Protein AF-A0A562RHG3-F1 (afdb_monomer_lite)

Structure (mmCIF, N/CA/C/O backbone):
data_AF-A0A562RHG3-F1
#
_entry.id   AF-A0A562RHG3-F1
#
loop_
_atom_site.group_PDB
_atom_site.id
_atom_site.type_symbol
_atom_site.label_atom_id
_atom_site.label_alt_id
_atom_site.label_comp_id
_atom_site.label_asym_id
_atom_site.label_entity_id
_atom_site.label_seq_id
_atom_site.pdbx_PDB_ins_code
_atom_site.Cartn_x
_atom_site.Cartn_y
_atom_site.Cartn_z
_atom_site.occupancy
_atom_site.B_iso_or_equiv
_atom_site.auth_seq_id
_atom_site.auth_comp_id
_atom_site.auth_asym_id
_atom_site.auth_atom_id
_atom_site.pdbx_PDB_model_num
ATOM 1 N N . MET A 1 1 ? 35.013 30.027 -57.353 1.00 36.94 1 MET A N 1
ATOM 2 C CA . MET A 1 1 ? 34.871 29.342 -56.052 1.00 36.94 1 MET A CA 1
ATOM 3 C C . MET A 1 1 ? 34.600 30.430 -55.025 1.00 36.94 1 MET A C 1
ATOM 5 O O . MET A 1 1 ? 35.528 31.136 -54.661 1.00 36.94 1 MET A O 1
ATOM 9 N N . TYR A 1 2 ? 33.329 30.681 -54.700 1.00 32.38 2 TYR A N 1
ATOM 10 C CA . TYR A 1 2 ? 32.939 31.722 -53.743 1.00 32.38 2 TYR A CA 1
ATOM 11 C 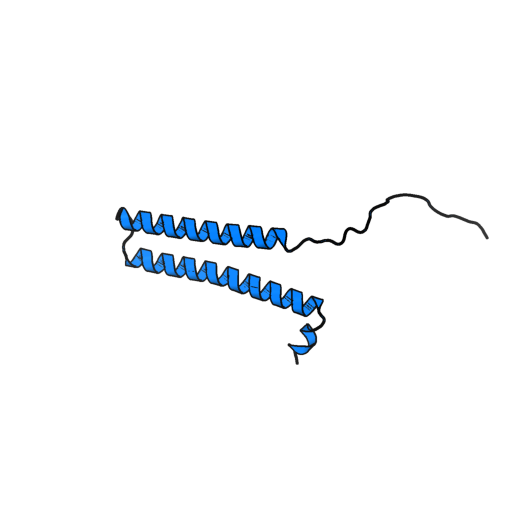C . TYR A 1 2 ? 32.495 31.094 -52.421 1.00 32.38 2 TYR A C 1
ATOM 13 O O . TYR A 1 2 ? 31.838 30.057 -52.396 1.00 32.38 2 TYR A O 1
ATOM 21 N N . LEU A 1 3 ? 32.942 31.759 -51.360 1.00 46.78 3 LEU A N 1
ATOM 22 C CA . LEU A 1 3 ? 32.786 31.519 -49.929 1.00 46.78 3 LEU A CA 1
ATOM 23 C C . LEU A 1 3 ? 31.323 31.598 -49.459 1.00 46.78 3 LEU A C 1
ATOM 25 O O . LEU A 1 3 ? 30.571 32.399 -50.006 1.00 46.78 3 LEU A O 1
ATOM 29 N N . ASN A 1 4 ? 30.978 30.916 -48.355 1.00 36.94 4 ASN A N 1
ATOM 30 C CA . ASN A 1 4 ? 30.531 31.623 -47.144 1.00 36.94 4 ASN A CA 1
ATOM 31 C C . ASN A 1 4 ? 30.485 30.720 -45.898 1.00 36.94 4 ASN A C 1
ATOM 33 O O . ASN A 1 4 ? 29.866 29.658 -45.895 1.00 36.94 4 ASN A O 1
ATOM 37 N N . THR A 1 5 ? 31.117 31.191 -44.828 1.00 46.56 5 THR A N 1
ATOM 38 C CA . THR A 1 5 ? 31.123 30.624 -43.476 1.00 46.56 5 THR A CA 1
ATOM 39 C C . THR A 1 5 ? 30.264 31.504 -42.567 1.00 46.56 5 THR A C 1
ATOM 41 O O . THR A 1 5 ? 30.637 32.642 -42.291 1.00 46.56 5 THR A O 1
ATOM 44 N N . TYR A 1 6 ? 29.147 30.970 -42.073 1.00 43.16 6 TYR A N 1
ATOM 45 C CA . TYR A 1 6 ? 28.472 31.430 -40.851 1.00 43.16 6 TYR A CA 1
ATOM 46 C C . TYR A 1 6 ? 29.102 30.645 -39.678 1.00 43.16 6 TYR A C 1
ATOM 48 O O . TYR A 1 6 ? 29.293 29.443 -39.802 1.00 43.16 6 TYR A O 1
ATOM 56 N N . GLY A 1 7 ? 29.522 31.184 -38.534 1.00 35.62 7 GLY A N 1
ATOM 57 C CA . GLY A 1 7 ? 29.134 32.419 -37.869 1.00 35.62 7 GLY A CA 1
ATOM 58 C C . GLY A 1 7 ? 28.361 32.103 -36.581 1.00 35.62 7 GLY A C 1
ATOM 59 O O . GLY A 1 7 ? 27.144 32.098 -36.620 1.00 35.62 7 GLY A O 1
ATOM 60 N N . GLN A 1 8 ? 29.098 31.881 -35.478 1.00 41.41 8 GLN A N 1
ATOM 61 C CA . GLN A 1 8 ? 28.748 32.148 -34.062 1.00 41.41 8 GLN A CA 1
ATOM 62 C C . GLN A 1 8 ? 27.491 31.498 -33.432 1.00 41.41 8 GLN A C 1
ATOM 64 O O . GLN A 1 8 ? 26.368 31.784 -33.823 1.00 41.41 8 GLN A O 1
ATOM 69 N N . SER A 1 9 ? 27.688 30.777 -32.316 1.00 38.31 9 SER A N 1
ATOM 70 C CA . SER A 1 9 ? 27.074 31.058 -30.994 1.00 38.31 9 SER A CA 1
ATOM 71 C C . SER A 1 9 ? 26.877 29.780 -30.164 1.00 38.31 9 SER A C 1
ATOM 73 O O . SER A 1 9 ? 26.337 28.791 -30.646 1.00 38.31 9 SER A O 1
ATOM 75 N N . GLY A 1 10 ? 27.273 29.833 -28.888 1.00 36.22 10 GLY A N 1
ATOM 76 C CA . GLY A 1 10 ? 26.861 28.864 -27.870 1.00 36.22 10 GLY A CA 1
ATOM 77 C C . GLY A 1 10 ? 27.964 27.937 -27.371 1.00 36.22 10 GLY A C 1
ATOM 78 O O . GLY A 1 10 ? 28.008 26.759 -27.708 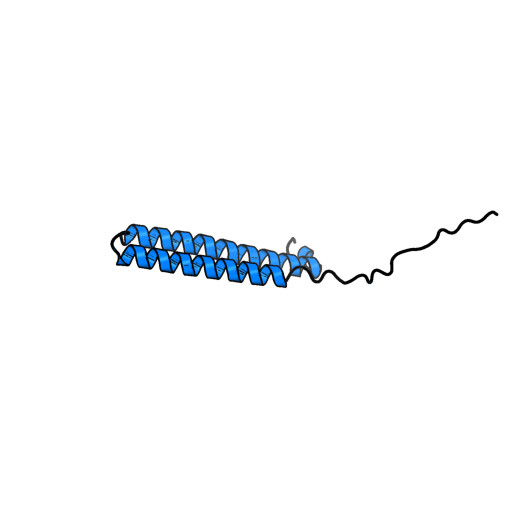1.00 36.22 10 GLY A O 1
ATOM 79 N N . LYS A 1 11 ? 28.815 28.441 -26.470 1.00 45.91 11 LYS A N 1
ATOM 80 C CA . LYS A 1 11 ? 29.512 27.591 -25.499 1.00 45.91 11 LYS A CA 1
ATOM 81 C C . LYS A 1 11 ? 28.458 26.951 -24.587 1.00 45.91 11 LYS A C 1
ATOM 83 O O . LYS A 1 11 ? 28.149 27.505 -23.538 1.00 45.91 11 LYS A O 1
ATOM 88 N N . HIS A 1 12 ? 27.907 25.809 -24.971 1.00 40.78 12 HIS A N 1
ATOM 89 C CA . HIS A 1 12 ? 27.270 24.914 -24.015 1.00 40.78 12 HIS A CA 1
ATOM 90 C C . HIS A 1 12 ? 28.203 23.724 -23.817 1.00 40.78 12 HIS A C 1
ATOM 92 O O . HIS A 1 12 ? 28.405 22.961 -24.764 1.00 40.78 12 HIS A O 1
ATOM 98 N N . PRO A 1 13 ? 28.815 23.552 -22.630 1.00 40.53 13 PRO A N 1
ATOM 99 C CA . PRO A 1 13 ? 29.366 22.252 -22.305 1.00 40.53 13 PRO A CA 1
ATOM 100 C C . PRO A 1 13 ? 28.208 21.260 -22.415 1.00 40.53 13 PRO A C 1
ATOM 102 O O . PRO A 1 13 ? 27.139 21.487 -21.845 1.00 40.53 13 PRO A O 1
ATOM 105 N N . PHE A 1 14 ? 28.402 20.187 -23.180 1.00 46.75 14 PHE A N 1
ATOM 106 C CA . PHE A 1 14 ? 27.590 18.987 -23.035 1.00 46.75 14 PHE A CA 1
ATOM 107 C C . PHE A 1 14 ? 27.780 18.521 -21.589 1.00 46.75 1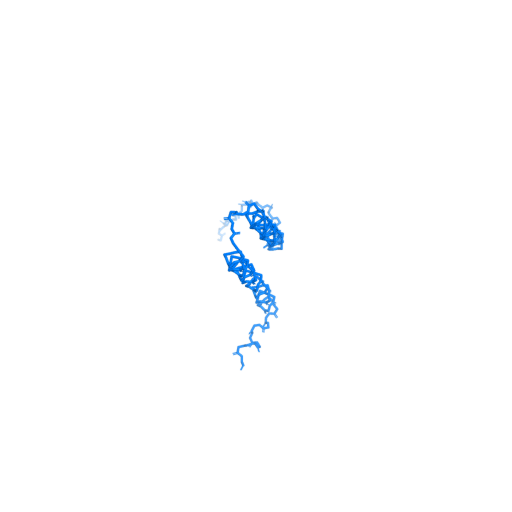4 PHE A C 1
ATOM 109 O O . PHE A 1 14 ? 28.729 17.810 -21.269 1.00 46.75 14 PHE A O 1
ATOM 116 N N . VAL A 1 15 ? 26.925 19.003 -20.689 1.00 47.97 15 VAL A N 1
ATOM 117 C CA . VAL A 1 15 ? 26.796 18.438 -19.353 1.00 47.97 15 VAL A CA 1
ATOM 118 C C . VAL A 1 15 ? 26.150 17.076 -19.586 1.00 47.97 15 VAL A C 1
ATOM 120 O O . VAL A 1 15 ? 25.055 17.035 -20.158 1.00 47.97 15 VAL A O 1
ATOM 123 N N . PRO A 1 16 ? 26.799 15.958 -19.221 1.00 44.50 16 PRO A N 1
ATOM 124 C CA . PRO A 1 16 ? 26.127 14.673 -19.255 1.00 44.50 16 PRO A CA 1
ATOM 125 C C . PRO A 1 16 ? 24.891 14.824 -18.374 1.00 44.50 16 PRO A C 1
ATOM 127 O O . PRO A 1 16 ? 25.006 15.238 -17.221 1.00 44.50 16 PRO A O 1
ATOM 130 N N . MET A 1 17 ? 23.710 14.559 -18.928 1.00 44.41 17 MET A N 1
ATOM 131 C CA . MET A 1 17 ? 22.472 14.494 -18.164 1.00 44.41 17 MET A CA 1
ATOM 132 C C . MET A 1 17 ? 22.608 13.397 -17.098 1.00 44.41 17 MET A C 1
ATOM 134 O O . MET A 1 17 ? 22.214 12.256 -17.312 1.00 44.41 17 MET A O 1
ATOM 138 N N . ALA A 1 18 ? 23.143 13.743 -15.930 1.00 50.09 18 ALA A N 1
ATOM 139 C CA . ALA A 1 18 ? 22.984 12.990 -14.696 1.00 50.09 18 ALA A CA 1
ATOM 140 C C . ALA A 1 18 ? 21.567 13.251 -14.161 1.00 50.09 18 ALA A C 1
ATOM 142 O O . ALA A 1 18 ? 21.369 13.826 -13.099 1.00 50.09 18 ALA A O 1
ATOM 143 N N . PHE A 1 19 ? 20.552 12.907 -14.949 1.00 52.53 19 PHE A N 1
ATOM 144 C CA . PHE A 1 19 ? 19.159 13.002 -14.538 1.00 52.53 19 PHE A CA 1
ATOM 145 C C . PHE A 1 19 ? 18.610 11.592 -14.537 1.00 52.53 19 PHE A C 1
ATOM 147 O O . PHE A 1 19 ? 18.154 11.161 -15.579 1.00 52.53 19 PHE A O 1
ATOM 154 N N . HIS A 1 20 ? 18.680 10.879 -13.410 1.00 52.22 20 HIS A N 1
ATOM 155 C CA . HIS A 1 20 ? 17.686 9.846 -13.081 1.00 52.22 20 HIS A CA 1
ATOM 156 C C . HIS A 1 20 ? 17.779 9.313 -11.638 1.00 52.22 20 HIS A C 1
ATOM 158 O O . HIS A 1 20 ? 16.791 8.759 -11.168 1.00 52.22 20 HIS A O 1
ATOM 164 N N . GLU A 1 21 ? 18.876 9.527 -10.900 1.00 51.88 21 GLU A N 1
ATOM 165 C CA . GLU A 1 21 ? 18.992 9.036 -9.510 1.00 51.88 21 GLU A CA 1
ATOM 166 C C . GLU A 1 21 ? 18.249 9.911 -8.485 1.00 51.88 21 GLU A C 1
ATOM 168 O O . GLU A 1 21 ? 17.379 9.412 -7.774 1.00 51.88 21 GLU A O 1
ATOM 173 N N . ASP A 1 22 ? 18.478 11.228 -8.482 1.00 57.41 22 ASP A N 1
ATOM 174 C CA . ASP A 1 22 ? 17.971 12.130 -7.429 1.00 57.41 22 ASP A CA 1
ATOM 175 C C . ASP A 1 22 ? 16.430 12.159 -7.312 1.00 57.41 22 ASP A C 1
ATOM 177 O O . ASP A 1 22 ? 15.860 12.187 -6.218 1.00 57.41 22 ASP A O 1
ATOM 181 N N . ARG A 1 23 ? 15.717 12.061 -8.446 1.00 60.22 23 ARG A N 1
ATOM 182 C CA . ARG A 1 23 ? 14.240 12.022 -8.462 1.00 60.22 23 ARG A CA 1
ATOM 183 C C . ARG A 1 23 ? 13.657 10.673 -8.040 1.00 60.22 23 ARG A C 1
ATOM 185 O O . ARG A 1 23 ? 12.528 10.625 -7.555 1.00 60.22 23 ARG A O 1
ATOM 192 N N . SER A 1 24 ? 14.389 9.581 -8.259 1.00 64.50 24 SER A N 1
ATOM 193 C CA . SER A 1 24 ? 13.940 8.235 -7.886 1.00 64.50 24 SER A CA 1
ATOM 194 C C . SER A 1 24 ? 13.967 8.078 -6.372 1.00 64.50 24 SER A C 1
ATOM 196 O O . SER A 1 24 ? 13.002 7.592 -5.787 1.00 64.50 24 SER A O 1
ATOM 198 N N . ASP A 1 25 ? 15.031 8.564 -5.734 1.00 74.00 25 ASP A N 1
ATOM 199 C CA . ASP A 1 25 ? 15.211 8.450 -4.288 1.00 74.00 25 ASP A CA 1
ATOM 200 C C . ASP A 1 25 ? 14.228 9.343 -3.522 1.00 74.00 25 ASP A C 1
ATOM 202 O O . ASP A 1 25 ? 13.639 8.917 -2.524 1.00 74.00 25 ASP A O 1
ATOM 206 N N . THR A 1 26 ? 13.947 10.546 -4.034 1.00 82.50 26 THR A N 1
ATOM 207 C CA . THR A 1 26 ? 12.895 11.412 -3.477 1.00 82.50 26 THR A CA 1
ATOM 208 C C . THR A 1 26 ? 11.498 10.814 -3.638 1.00 82.50 26 THR A C 1
ATOM 210 O O . THR A 1 26 ? 10.690 10.902 -2.710 1.00 82.50 26 THR A O 1
ATOM 213 N N . LEU A 1 27 ? 11.199 10.161 -4.766 1.00 83.00 27 LEU A N 1
ATOM 214 C CA . LEU A 1 27 ? 9.905 9.509 -4.985 1.00 83.00 27 LEU A CA 1
ATOM 215 C C . LEU A 1 27 ? 9.723 8.270 -4.097 1.00 83.00 27 LEU A C 1
ATOM 217 O O . LEU A 1 27 ? 8.660 8.108 -3.492 1.00 83.00 27 LEU A O 1
ATOM 221 N N . ALA A 1 28 ? 10.747 7.424 -3.973 1.00 84.62 28 ALA A N 1
ATOM 222 C CA . ALA A 1 28 ? 10.735 6.267 -3.078 1.00 84.62 28 ALA A CA 1
ATOM 223 C C . ALA A 1 28 ? 10.555 6.702 -1.613 1.00 84.62 28 ALA A C 1
ATOM 225 O O . ALA A 1 28 ? 9.714 6.164 -0.884 1.00 84.62 28 ALA A O 1
ATOM 226 N N . GLN A 1 29 ? 11.264 7.754 -1.195 1.00 87.25 29 GLN A N 1
ATOM 227 C CA . GLN A 1 29 ? 11.123 8.324 0.143 1.00 87.25 29 GLN A CA 1
ATOM 228 C C . GLN A 1 29 ? 9.722 8.913 0.384 1.00 87.25 29 GLN A C 1
ATOM 230 O O . GLN A 1 29 ? 9.143 8.718 1.460 1.00 87.25 29 GLN A O 1
ATOM 235 N N . ALA A 1 30 ? 9.142 9.592 -0.609 1.00 89.44 30 ALA A N 1
ATOM 236 C CA . ALA A 1 30 ? 7.777 10.107 -0.533 1.00 89.44 30 ALA A CA 1
ATOM 237 C C . ALA A 1 30 ? 6.745 8.973 -0.415 1.00 89.44 30 ALA A C 1
ATOM 239 O O . ALA A 1 30 ? 5.872 9.031 0.453 1.00 89.44 30 ALA A O 1
ATOM 240 N N . ARG A 1 31 ? 6.881 7.903 -1.213 1.00 90.25 31 ARG A N 1
ATOM 241 C CA . ARG A 1 31 ? 6.023 6.704 -1.150 1.00 90.25 31 ARG A CA 1
ATOM 242 C C . ARG A 1 31 ? 6.095 6.027 0.215 1.00 90.25 31 ARG A C 1
ATOM 244 O O . ARG A 1 31 ? 5.055 5.738 0.806 1.00 90.25 31 ARG A O 1
ATOM 251 N N . ARG A 1 32 ? 7.305 5.838 0.753 1.00 91.81 32 ARG A N 1
ATOM 252 C CA . ARG A 1 32 ? 7.516 5.291 2.102 1.00 91.81 32 ARG A CA 1
ATOM 253 C C . ARG A 1 32 ? 6.830 6.151 3.162 1.00 91.81 32 ARG A C 1
ATOM 255 O O . ARG A 1 32 ? 6.127 5.623 4.021 1.00 91.81 32 ARG A O 1
ATOM 262 N N . THR A 1 33 ? 7.016 7.466 3.094 1.00 94.00 33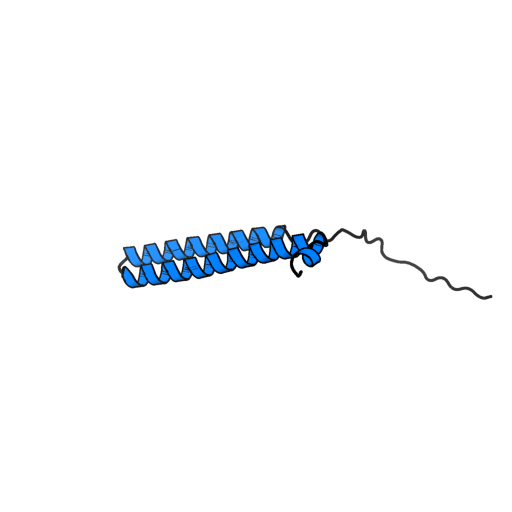 THR A N 1
ATOM 263 C CA . THR A 1 33 ? 6.430 8.407 4.060 1.00 94.00 33 THR A CA 1
ATOM 264 C C . THR A 1 33 ? 4.902 8.386 3.996 1.00 94.00 33 THR A C 1
ATOM 266 O O . THR A 1 33 ? 4.240 8.298 5.030 1.00 94.00 33 THR A O 1
ATOM 269 N N . ALA A 1 34 ? 4.332 8.397 2.789 1.00 93.50 34 ALA A N 1
ATOM 270 C CA . ALA A 1 34 ? 2.891 8.310 2.578 1.00 93.50 34 ALA A CA 1
ATOM 271 C C . ALA A 1 34 ? 2.309 7.006 3.143 1.00 93.50 34 ALA A C 1
ATOM 273 O O . ALA A 1 34 ? 1.327 7.047 3.885 1.00 93.50 34 ALA A O 1
ATOM 274 N N . PHE A 1 35 ? 2.951 5.865 2.872 1.00 94.31 35 PHE A N 1
ATOM 275 C CA . PHE A 1 35 ? 2.545 4.571 3.421 1.00 94.31 35 PHE A CA 1
ATOM 276 C C . PHE A 1 35 ? 2.577 4.564 4.957 1.00 94.31 35 PHE A C 1
ATOM 278 O O . PHE A 1 35 ? 1.597 4.198 5.600 1.00 94.31 35 PHE A O 1
ATOM 285 N N . GLN A 1 36 ? 3.662 5.044 5.570 1.00 96.44 36 GLN A N 1
ATOM 286 C CA . GLN A 1 36 ? 3.779 5.108 7.031 1.00 96.44 36 GLN A CA 1
ATOM 287 C C . GLN A 1 36 ? 2.726 6.015 7.680 1.00 96.44 36 GLN A C 1
ATOM 289 O O . GLN A 1 36 ? 2.230 5.710 8.768 1.00 96.44 36 GLN A O 1
ATOM 294 N N . ASN A 1 37 ? 2.400 7.141 7.044 1.00 97.62 37 ASN A N 1
ATOM 295 C CA . ASN A 1 37 ? 1.366 8.052 7.531 1.00 97.62 37 ASN A CA 1
ATOM 296 C C . ASN A 1 37 ? -0.021 7.414 7.433 1.00 97.62 37 ASN A C 1
ATOM 298 O O . ASN A 1 37 ? -0.803 7.511 8.377 1.00 97.62 37 ASN A O 1
ATOM 302 N N . LEU A 1 38 ? -0.292 6.707 6.335 1.00 97.06 38 LEU A N 1
ATOM 303 C CA . LEU A 1 38 ? -1.534 5.973 6.138 1.00 97.06 38 LEU A CA 1
ATOM 304 C C . LEU A 1 38 ? -1.724 4.882 7.204 1.00 97.06 38 LEU A C 1
ATOM 306 O O . LEU A 1 38 ? -2.776 4.834 7.836 1.00 97.06 38 LEU A O 1
ATOM 310 N N . ILE A 1 39 ? -0.700 4.065 7.474 1.00 97.19 39 ILE A N 1
ATOM 311 C CA . ILE A 1 39 ? -0.766 3.033 8.523 1.00 97.19 39 ILE A CA 1
ATOM 312 C C . ILE A 1 39 ? -1.009 3.661 9.899 1.00 97.19 39 ILE A C 1
ATOM 314 O O . ILE A 1 39 ? -1.879 3.203 10.637 1.00 97.19 39 ILE A O 1
ATOM 318 N N . ARG A 1 40 ? -0.300 4.747 10.239 1.00 97.81 40 ARG A N 1
ATOM 319 C CA . ARG A 1 40 ? -0.533 5.472 11.500 1.00 97.81 40 ARG A CA 1
ATOM 320 C C . ARG A 1 40 ? -1.967 5.981 11.619 1.00 97.81 40 ARG A C 1
ATOM 322 O O . ARG A 1 40 ? -2.554 5.883 12.693 1.00 97.81 40 ARG A O 1
ATOM 329 N N . TYR A 1 41 ? -2.532 6.496 10.531 1.00 97.44 41 TYR A N 1
ATOM 330 C CA . TYR A 1 41 ? -3.917 6.951 10.505 1.00 97.44 41 TYR A CA 1
ATOM 331 C C . TYR A 1 41 ? -4.912 5.797 10.701 1.00 97.44 41 TYR A C 1
ATOM 333 O O . TYR A 1 41 ? -5.806 5.908 11.534 1.00 97.44 41 TYR A O 1
ATOM 341 N N . MET A 1 42 ? -4.718 4.662 10.024 1.00 97.44 42 MET A N 1
ATOM 342 C CA . MET A 1 42 ? -5.564 3.474 10.211 1.00 97.44 42 MET A CA 1
ATOM 343 C C . MET A 1 42 ? -5.496 2.939 11.649 1.00 97.44 42 MET A C 1
ATOM 345 O O . MET A 1 42 ? -6.525 2.619 12.237 1.00 97.44 42 MET A O 1
ATOM 349 N N . VAL A 1 43 ? -4.298 2.897 12.249 1.00 97.69 43 VAL A N 1
ATOM 350 C CA . VAL A 1 43 ? -4.116 2.483 13.654 1.00 97.69 43 VAL A CA 1
ATOM 351 C C . VAL A 1 43 ? -4.871 3.415 14.595 1.00 97.69 43 VAL A C 1
ATOM 353 O O . VAL A 1 43 ? -5.515 2.956 15.537 1.00 97.69 43 VAL A O 1
ATOM 356 N N . ARG A 1 44 ? -4.822 4.724 14.332 1.00 97.94 44 ARG A N 1
ATOM 357 C CA . ARG A 1 44 ? -5.567 5.713 15.109 1.00 97.94 44 ARG A CA 1
ATOM 358 C C . ARG A 1 44 ? -7.074 5.467 15.027 1.00 97.94 44 ARG A C 1
ATOM 360 O O . ARG A 1 44 ? -7.705 5.374 16.072 1.00 97.94 44 ARG A O 1
ATOM 367 N N . LEU A 1 45 ? -7.622 5.297 13.822 1.00 97.44 45 LEU A N 1
ATOM 368 C CA . LEU A 1 45 ? -9.053 5.031 13.633 1.00 97.44 45 LEU A CA 1
ATOM 369 C C . LEU A 1 45 ? -9.509 3.763 14.359 1.00 97.44 45 LEU A C 1
ATOM 371 O O . LEU A 1 45 ? -10.566 3.765 14.985 1.00 97.44 45 LEU A O 1
ATOM 375 N N . ARG A 1 46 ? -8.697 2.701 14.318 1.00 96.94 46 ARG A N 1
ATOM 376 C CA . ARG A 1 46 ? -8.962 1.464 15.058 1.00 96.94 46 ARG A CA 1
ATOM 377 C C . ARG A 1 46 ? -9.006 1.706 16.567 1.00 96.94 46 ARG A C 1
ATOM 379 O O . ARG A 1 46 ? -9.942 1.283 17.235 1.00 96.94 46 ARG A O 1
ATOM 386 N N . ASN A 1 47 ? -8.015 2.414 17.105 1.00 97.25 47 ASN A N 1
ATOM 387 C CA . ASN A 1 47 ? -7.927 2.687 18.542 1.00 97.25 47 ASN A CA 1
ATOM 388 C C . ASN A 1 47 ? -9.037 3.626 19.044 1.00 97.25 47 ASN A C 1
ATOM 390 O O . ASN A 1 47 ? -9.455 3.512 20.192 1.00 97.25 47 ASN A O 1
ATOM 394 N N . GLU A 1 48 ? -9.516 4.538 18.198 1.00 97.69 48 GLU A N 1
ATOM 395 C CA . GLU A 1 48 ? -10.651 5.425 18.488 1.00 97.69 48 GLU A CA 1
ATOM 396 C C . GLU A 1 48 ? -12.013 4.717 18.320 1.00 97.69 48 GLU A C 1
ATOM 398 O O . GLU A 1 48 ? -13.056 5.316 18.571 1.00 97.69 48 GLU A O 1
ATOM 403 N N . GLY A 1 49 ? -12.029 3.440 17.912 1.00 96.25 49 GLY A N 1
ATOM 404 C CA . GLY A 1 49 ? -13.254 2.667 17.692 1.00 96.25 49 GLY A CA 1
ATOM 405 C C . GLY A 1 49 ? -14.019 3.059 16.423 1.00 96.25 49 GLY A C 1
ATOM 406 O O . GLY A 1 49 ? -15.156 2.636 16.232 1.00 96.25 49 GLY A O 1
ATOM 407 N N . HIS A 1 50 ? -13.409 3.855 15.541 1.00 97.56 50 HIS A N 1
ATOM 408 C CA . HIS A 1 50 ? -13.976 4.261 14.251 1.00 97.56 50 HIS A CA 1
ATOM 409 C C . HIS A 1 50 ? -13.769 3.218 13.144 1.00 97.56 50 HIS A C 1
ATOM 411 O O . HIS A 1 50 ? -14.274 3.386 12.035 1.00 97.56 50 HIS A O 1
ATOM 417 N N . MET A 1 51 ? -13.007 2.161 13.424 1.00 96.44 51 MET A N 1
ATOM 418 C CA . MET A 1 51 ? -12.690 1.085 12.493 1.00 96.44 51 MET A CA 1
ATOM 419 C C . MET A 1 51 ? -12.586 -0.230 13.260 1.00 96.44 51 MET A C 1
ATOM 421 O O . MET A 1 51 ? -11.878 -0.301 14.264 1.00 96.44 51 MET A O 1
ATOM 425 N N . ASP A 1 52 ? -13.278 -1.263 12.786 1.00 96.94 52 ASP A N 1
ATOM 426 C CA . ASP A 1 52 ? -13.160 -2.607 13.347 1.00 96.94 52 ASP A CA 1
ATOM 427 C C . ASP A 1 52 ? -11.900 -3.339 12.847 1.00 96.94 52 ASP A C 1
ATOM 429 O O . ASP A 1 52 ? -11.217 -2.914 11.910 1.00 96.94 52 ASP A O 1
ATOM 433 N N . ASP A 1 53 ? -11.584 -4.459 13.497 1.00 95.44 53 ASP A N 1
ATOM 434 C CA . ASP A 1 53 ? -10.387 -5.251 13.206 1.00 95.44 53 ASP A CA 1
ATOM 435 C C . ASP A 1 53 ? -10.379 -5.832 11.786 1.00 95.44 53 ASP A C 1
ATOM 437 O O . ASP A 1 53 ? -9.316 -5.943 11.171 1.00 95.44 53 ASP A O 1
ATOM 441 N N . GLN A 1 54 ? -11.549 -6.178 11.244 1.00 97.19 54 GLN A N 1
ATOM 442 C CA . GLN A 1 54 ? -11.663 -6.763 9.911 1.00 97.19 54 GLN A CA 1
ATOM 443 C C . GLN A 1 54 ? -11.398 -5.709 8.831 1.00 97.19 54 GLN A C 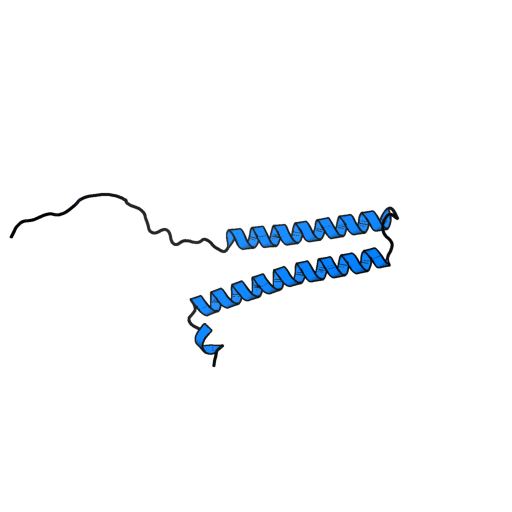1
ATOM 445 O O . GLN A 1 54 ? -10.629 -5.950 7.897 1.00 97.19 54 GLN A O 1
ATOM 450 N N . ALA A 1 55 ? -12.006 -4.532 8.970 1.00 95.31 55 ALA A N 1
ATOM 451 C CA . ALA A 1 55 ? -11.788 -3.387 8.101 1.00 95.31 55 ALA A CA 1
ATOM 452 C C . ALA A 1 55 ? -10.327 -2.924 8.165 1.00 95.31 55 ALA A C 1
ATOM 454 O O . ALA A 1 55 ? -9.721 -2.657 7.126 1.00 95.31 55 ALA A O 1
ATOM 455 N N . PHE A 1 56 ? -9.739 -2.894 9.364 1.00 96.62 56 PHE A N 1
ATOM 456 C CA . PHE A 1 56 ? -8.331 -2.563 9.548 1.00 96.62 56 PHE A CA 1
ATOM 457 C C . PHE A 1 56 ? -7.406 -3.543 8.813 1.00 96.62 56 PHE A C 1
ATOM 459 O O . PHE A 1 56 ? -6.569 -3.101 8.025 1.00 96.62 56 PHE A O 1
ATOM 466 N N . ASP A 1 57 ? -7.568 -4.859 9.006 1.00 97.06 57 ASP A N 1
ATOM 467 C CA . ASP A 1 57 ? -6.711 -5.860 8.349 1.00 97.06 57 ASP A CA 1
ATOM 468 C C . ASP A 1 57 ? -6.832 -5.792 6.818 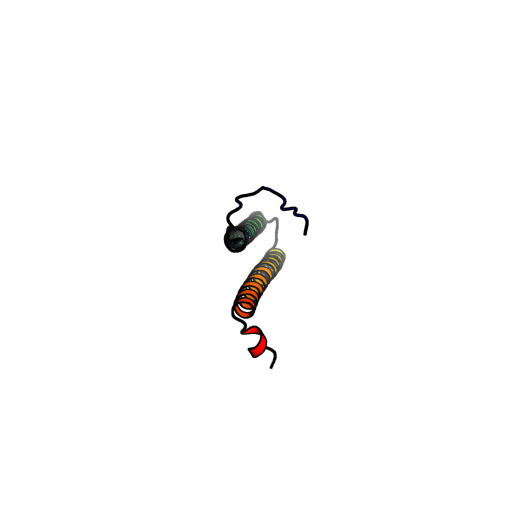1.00 97.06 57 ASP A C 1
ATOM 470 O O . ASP A 1 57 ? -5.825 -5.793 6.105 1.00 97.06 57 ASP A O 1
ATOM 474 N N . ALA A 1 58 ? -8.054 -5.645 6.295 1.00 96.88 58 ALA A N 1
ATOM 475 C CA . ALA A 1 58 ? -8.287 -5.511 4.859 1.00 96.88 58 ALA A CA 1
ATOM 476 C C . ALA A 1 58 ? -7.569 -4.284 4.267 1.00 96.88 58 ALA A C 1
ATOM 478 O O . ALA A 1 58 ? -6.873 -4.387 3.251 1.00 96.88 58 ALA A O 1
ATOM 479 N N . LEU A 1 59 ? -7.687 -3.131 4.929 1.00 96.38 59 LEU A N 1
ATOM 480 C CA . LEU A 1 59 ? -7.080 -1.878 4.489 1.00 96.38 59 LEU A CA 1
ATOM 481 C C . LEU A 1 59 ? -5.549 -1.902 4.588 1.00 96.38 59 LEU A C 1
ATOM 483 O O . LEU A 1 59 ? -4.869 -1.441 3.667 1.00 96.38 59 LEU A O 1
ATOM 487 N N . VAL A 1 60 ? -4.994 -2.491 5.651 1.00 96.62 60 VAL A N 1
ATOM 488 C CA . VAL A 1 60 ? -3.542 -2.670 5.805 1.00 96.62 60 VAL A CA 1
ATOM 489 C C . VAL A 1 60 ? -2.987 -3.574 4.706 1.00 96.62 60 VAL A C 1
ATOM 491 O O . VAL A 1 60 ? -1.980 -3.228 4.084 1.00 96.62 60 VAL A O 1
ATOM 494 N N . ARG A 1 61 ? -3.653 -4.697 4.405 1.00 96.38 61 ARG A N 1
ATOM 495 C CA . ARG A 1 61 ? -3.248 -5.599 3.312 1.00 96.38 61 ARG A CA 1
ATOM 496 C C . ARG A 1 61 ? -3.269 -4.899 1.961 1.00 96.38 61 ARG A C 1
ATOM 498 O O . ARG A 1 61 ? -2.313 -5.025 1.197 1.00 96.38 61 ARG A O 1
ATOM 505 N N . GLN A 1 62 ? -4.322 -4.137 1.675 1.00 95.81 62 GLN A N 1
ATOM 506 C CA . GLN A 1 62 ? -4.430 -3.388 0.426 1.00 95.81 62 GLN A CA 1
ATOM 507 C C . GLN A 1 62 ? -3.327 -2.326 0.307 1.00 95.81 62 GLN A C 1
ATOM 509 O O . GLN A 1 62 ? -2.676 -2.225 -0.736 1.00 95.81 62 GLN A O 1
ATOM 514 N N . ALA A 1 63 ? -3.068 -1.572 1.378 1.00 93.19 63 ALA A N 1
ATOM 515 C CA . ALA A 1 63 ? -1.993 -0.586 1.412 1.00 93.19 63 ALA A CA 1
ATOM 516 C C . ALA A 1 63 ? -0.615 -1.239 1.199 1.00 93.19 63 ALA A C 1
ATOM 518 O O . ALA A 1 63 ? 0.193 -0.737 0.416 1.00 93.19 63 ALA A O 1
ATOM 519 N N . ALA A 1 64 ? -0.359 -2.380 1.847 1.00 93.44 64 ALA A N 1
ATOM 520 C CA . ALA A 1 64 ? 0.895 -3.120 1.718 1.00 93.44 64 ALA A CA 1
ATOM 521 C C . ALA A 1 64 ? 1.095 -3.685 0.304 1.00 93.44 64 ALA A C 1
ATOM 523 O O . ALA A 1 64 ? 2.201 -3.602 -0.236 1.00 93.44 64 ALA A O 1
ATOM 524 N N . ALA A 1 65 ? 0.033 -4.205 -0.318 1.00 92.88 65 ALA A N 1
ATOM 525 C CA . ALA A 1 65 ? 0.063 -4.687 -1.696 1.00 92.88 65 ALA A CA 1
ATOM 526 C C . ALA A 1 65 ? 0.371 -3.549 -2.679 1.00 92.88 65 ALA A C 1
ATOM 528 O O . ALA A 1 65 ? 1.256 -3.686 -3.525 1.00 92.88 65 ALA A O 1
ATOM 529 N N . SER A 1 66 ? -0.293 -2.399 -2.525 1.00 90.62 66 SER A N 1
ATOM 530 C CA . SER A 1 66 ? -0.052 -1.229 -3.375 1.00 90.62 66 SER A CA 1
ATOM 531 C C . SER A 1 66 ? 1.369 -0.681 -3.223 1.00 90.62 66 SER A C 1
ATOM 533 O O . SER A 1 66 ? 1.999 -0.343 -4.226 1.00 90.62 66 SER A O 1
ATOM 535 N N . TYR A 1 67 ? 1.886 -0.595 -1.992 1.00 91.31 67 TYR A N 1
ATOM 536 C CA . TYR A 1 67 ? 3.252 -0.133 -1.739 1.00 91.31 67 TYR A CA 1
ATOM 537 C C . TYR A 1 67 ? 4.289 -1.100 -2.330 1.00 91.31 67 TYR A C 1
ATOM 539 O O . TYR A 1 67 ? 5.176 -0.683 -3.072 1.00 91.31 67 TYR A O 1
ATOM 547 N N . SER A 1 68 ? 4.127 -2.402 -2.080 1.00 89.56 68 SER A N 1
ATOM 548 C CA . SER A 1 68 ? 5.024 -3.442 -2.602 1.00 89.56 68 SER A CA 1
ATOM 549 C C . SER A 1 68 ? 5.037 -3.487 -4.130 1.00 89.56 68 SER A C 1
ATOM 551 O O . SER A 1 68 ? 6.101 -3.631 -4.727 1.00 89.56 68 SER A O 1
ATOM 553 N N . GLY A 1 69 ? 3.877 -3.321 -4.774 1.00 86.00 69 GLY A N 1
ATOM 554 C CA . GLY A 1 69 ? 3.779 -3.269 -6.232 1.00 86.00 69 GLY A CA 1
ATOM 555 C C . GLY A 1 69 ? 4.590 -2.119 -6.834 1.00 86.00 69 GLY A C 1
ATOM 556 O O . GLY A 1 69 ? 5.332 -2.328 -7.790 1.00 86.00 69 GLY A O 1
ATOM 557 N N . ALA A 1 70 ? 4.517 -0.926 -6.236 1.00 83.19 70 ALA A N 1
ATOM 558 C CA . ALA A 1 70 ? 5.294 0.227 -6.690 1.00 83.19 70 ALA A CA 1
ATOM 559 C C . ALA A 1 70 ? 6.813 0.015 -6.531 1.00 83.19 70 ALA A C 1
ATOM 561 O O . ALA A 1 70 ? 7.574 0.347 -7.439 1.00 83.19 70 ALA A O 1
ATOM 562 N N . GLU A 1 71 ? 7.250 -0.571 -5.412 1.00 83.50 71 GLU A N 1
ATOM 563 C CA . GLU A 1 71 ? 8.666 -0.874 -5.149 1.00 83.50 71 GLU A CA 1
ATOM 564 C C . GLU A 1 71 ? 9.221 -1.948 -6.099 1.00 83.50 71 GLU A C 1
ATOM 566 O O . GLU A 1 71 ? 10.352 -1.841 -6.575 1.00 83.50 71 GLU A O 1
ATOM 571 N N . ILE A 1 72 ? 8.434 -2.989 -6.394 1.00 82.69 72 ILE A N 1
ATOM 572 C CA . ILE A 1 72 ? 8.827 -4.051 -7.330 1.00 82.69 72 ILE A CA 1
ATOM 573 C C . ILE A 1 72 ? 8.976 -3.482 -8.743 1.00 82.69 72 ILE A C 1
ATOM 575 O O . ILE A 1 72 ? 10.000 -3.732 -9.380 1.00 82.69 72 ILE A O 1
ATOM 579 N N . SER A 1 73 ? 8.010 -2.687 -9.213 1.00 79.81 73 SER A N 1
ATOM 580 C CA . SER A 1 73 ? 8.082 -2.048 -10.533 1.00 79.81 73 SER A CA 1
ATOM 581 C C . SER A 1 73 ? 9.311 -1.152 -10.667 1.00 79.81 73 SER A C 1
ATOM 583 O O . SER A 1 73 ? 10.049 -1.275 -11.640 1.00 79.81 73 SER A O 1
ATOM 585 N N . GLU A 1 74 ? 9.604 -0.324 -9.660 1.00 84.56 74 GLU A N 1
ATOM 586 C CA . GLU A 1 74 ? 10.784 0.549 -9.677 1.00 84.56 74 GLU A CA 1
ATOM 587 C C . GLU A 1 74 ? 12.098 -0.250 -9.730 1.00 84.56 74 GLU A C 1
ATOM 589 O O . GLU A 1 74 ? 13.023 0.095 -10.469 1.00 84.56 74 GLU A O 1
ATOM 594 N N . ARG A 1 75 ? 12.195 -1.357 -8.982 1.00 82.25 75 ARG A N 1
ATOM 595 C CA . ARG A 1 75 ? 13.371 -2.242 -9.036 1.00 82.25 75 ARG A CA 1
ATOM 596 C C . ARG A 1 75 ? 13.522 -2.908 -10.401 1.00 82.25 75 ARG A C 1
ATOM 598 O O . ARG A 1 75 ? 14.641 -2.998 -10.902 1.00 82.25 75 ARG A O 1
ATOM 605 N N . ILE A 1 76 ? 12.419 -3.360 -10.999 1.00 83.44 76 ILE A N 1
ATOM 606 C CA . ILE A 1 76 ? 12.407 -3.950 -12.343 1.00 83.44 76 ILE A CA 1
ATOM 607 C C . ILE A 1 76 ? 12.887 -2.924 -13.373 1.00 83.44 76 ILE A C 1
ATOM 609 O O . ILE A 1 76 ? 13.778 -3.239 -14.162 1.00 83.44 76 ILE A O 1
ATOM 613 N N . GLU A 1 77 ? 12.376 -1.693 -13.325 1.00 83.00 77 GLU A N 1
ATOM 614 C CA . GLU A 1 77 ? 12.809 -0.593 -14.194 1.00 83.00 77 GLU A CA 1
ATOM 615 C C . GLU A 1 77 ? 14.310 -0.313 -14.050 1.00 83.00 77 GLU A C 1
ATOM 617 O O . GLU A 1 77 ? 15.025 -0.281 -15.052 1.00 83.00 77 GLU A O 1
ATOM 622 N N . LYS A 1 78 ? 14.823 -0.203 -12.817 1.00 82.88 78 LYS A N 1
ATOM 623 C CA . LYS A 1 78 ? 16.259 0.002 -12.552 1.00 82.88 78 LYS A CA 1
ATOM 624 C C . LYS A 1 78 ? 17.124 -1.120 -13.145 1.00 82.88 78 LYS A C 1
ATOM 626 O O . LYS A 1 78 ? 18.141 -0.847 -13.786 1.00 82.88 78 LYS A O 1
ATOM 631 N N . VAL A 1 79 ? 16.715 -2.383 -12.985 1.00 81.12 79 VAL A N 1
ATOM 632 C CA . VAL A 1 79 ? 17.430 -3.541 -13.556 1.00 81.12 79 VAL A CA 1
ATOM 633 C C . VAL A 1 79 ? 17.373 -3.538 -15.086 1.00 81.12 79 VAL A C 1
ATOM 635 O O . VAL A 1 79 ? 18.396 -3.778 -15.731 1.00 81.12 79 VAL A O 1
ATOM 638 N N . LEU A 1 80 ? 16.211 -3.250 -15.676 1.00 81.19 80 LEU A N 1
ATOM 639 C CA . LEU A 1 80 ? 16.037 -3.146 -17.128 1.00 81.19 80 LEU A CA 1
ATOM 640 C C . LEU A 1 80 ? 16.927 -2.050 -17.715 1.00 81.19 80 LEU A C 1
ATOM 642 O O . LEU A 1 80 ? 17.678 -2.324 -18.649 1.00 81.19 80 LEU A O 1
ATOM 646 N N . VAL A 1 81 ? 16.910 -0.848 -17.135 1.00 81.00 81 VAL A N 1
ATOM 647 C CA . VAL A 1 81 ? 17.756 0.277 -17.565 1.00 81.00 81 VAL A CA 1
ATOM 648 C C . VAL A 1 81 ? 19.238 -0.095 -17.489 1.00 81.00 81 VAL A C 1
ATOM 650 O O . VAL A 1 81 ? 19.967 0.131 -18.451 1.00 81.00 81 VAL A O 1
ATOM 653 N N . SER A 1 82 ? 19.680 -0.735 -16.401 1.00 80.56 82 SER A N 1
ATOM 654 C CA . SER A 1 82 ? 21.067 -1.202 -16.241 1.00 80.56 82 SER A CA 1
ATOM 655 C C . SER A 1 82 ? 21.477 -2.256 -17.285 1.00 80.56 82 SER A C 1
ATOM 657 O O . SER A 1 82 ? 22.597 -2.255 -17.809 1.00 80.56 82 SER A O 1
ATOM 659 N N . LYS A 1 83 ? 20.573 -3.175 -17.634 1.00 78.00 83 LYS A N 1
ATOM 660 C CA . LYS A 1 83 ? 20.839 -4.206 -18.649 1.00 78.00 83 LYS A CA 1
ATOM 661 C C . LYS A 1 83 ? 20.814 -3.652 -20.073 1.00 78.00 83 LYS A C 1
ATOM 663 O O . LYS A 1 83 ? 21.625 -4.081 -20.893 1.00 78.00 83 LYS A O 1
ATOM 668 N N . ILE A 1 84 ? 19.933 -2.692 -20.357 1.00 79.00 84 ILE A N 1
ATOM 669 C CA . ILE A 1 84 ? 19.900 -1.953 -21.627 1.00 79.00 84 ILE A CA 1
ATOM 670 C C . ILE A 1 84 ? 21.198 -1.166 -21.801 1.00 79.00 84 ILE A C 1
ATOM 672 O O . ILE A 1 84 ? 21.862 -1.308 -22.826 1.00 79.00 84 ILE A O 1
ATOM 676 N N . SER A 1 85 ? 21.597 -0.389 -20.790 1.00 73.12 85 SER A N 1
ATOM 677 C CA . SER A 1 85 ? 22.800 0.447 -20.856 1.00 73.12 85 SER A CA 1
ATOM 678 C C . SER A 1 85 ? 24.092 -0.366 -20.958 1.00 73.12 85 SER A C 1
ATOM 680 O O . SER A 1 85 ? 25.054 0.094 -21.563 1.00 73.12 85 SER A O 1
ATOM 682 N N . SER A 1 86 ? 24.108 -1.599 -20.438 1.00 78.81 86 SER A N 1
ATOM 683 C CA . SER A 1 86 ? 25.246 -2.518 -20.572 1.00 78.81 86 SER A CA 1
ATOM 684 C C . SER A 1 86 ? 25.225 -3.392 -21.834 1.00 78.81 86 SER A C 1
ATOM 686 O O . SER A 1 86 ? 26.094 -4.248 -21.979 1.00 78.81 86 SER A O 1
ATOM 688 N N . GLY A 1 87 ? 24.250 -3.226 -22.740 1.00 68.62 87 GLY A N 1
ATOM 689 C CA . GLY A 1 87 ? 24.125 -4.038 -23.962 1.00 68.62 87 GLY A CA 1
ATOM 690 C C . GLY A 1 87 ? 23.729 -5.504 -23.725 1.00 68.62 87 GLY A C 1
ATOM 691 O O . GLY A 1 87 ? 23.590 -6.268 -24.679 1.00 68.62 87 GLY A O 1
ATOM 692 N N . ARG A 1 88 ? 23.489 -5.895 -22.466 1.00 64.88 88 ARG A N 1
ATOM 693 C CA . ARG A 1 88 ? 23.174 -7.268 -22.032 1.00 64.88 88 ARG A CA 1
ATOM 694 C C . ARG A 1 88 ? 21.698 -7.642 -22.148 1.00 64.88 88 ARG A C 1
ATOM 696 O O . ARG A 1 88 ? 21.325 -8.766 -21.832 1.00 64.88 88 ARG A O 1
ATOM 703 N N . LEU A 1 89 ? 20.836 -6.739 -22.623 1.00 64.06 89 LEU A N 1
ATOM 704 C CA . LEU A 1 89 ? 19.424 -7.061 -22.871 1.00 64.06 89 LEU A CA 1
ATOM 705 C C . LEU A 1 89 ? 19.264 -8.198 -23.901 1.00 64.06 89 LEU A C 1
ATOM 707 O O . LEU A 1 89 ? 18.358 -9.016 -23.771 1.00 64.06 89 LEU A O 1
ATOM 711 N N . ARG A 1 90 ? 20.172 -8.290 -24.886 1.00 65.38 90 ARG A N 1
ATOM 712 C CA . ARG A 1 90 ? 20.166 -9.364 -25.895 1.00 65.38 90 ARG A CA 1
ATOM 713 C C . ARG A 1 90 ? 20.324 -10.769 -25.302 1.00 65.38 90 ARG A C 1
ATOM 715 O O . ARG A 1 90 ? 19.821 -11.706 -25.902 1.00 65.38 90 ARG A O 1
ATOM 722 N N . GLU A 1 91 ? 20.965 -10.906 -24.143 1.00 65.44 91 GLU A N 1
ATOM 723 C CA . GLU A 1 91 ? 21.200 -12.198 -23.477 1.00 65.44 91 GLU A CA 1
ATOM 724 C C . GLU A 1 91 ? 19.974 -12.709 -22.697 1.00 65.44 91 GLU A C 1
ATOM 726 O O . GLU A 1 91 ? 19.941 -13.871 -22.318 1.00 65.44 91 GLU A O 1
ATOM 731 N N . LEU A 1 92 ? 18.968 -11.862 -22.436 1.00 60.22 92 LEU A N 1
ATOM 732 C CA . LEU A 1 92 ? 17.728 -12.250 -21.740 1.00 60.22 92 LEU A CA 1
ATOM 733 C C . LEU A 1 92 ? 16.571 -12.620 -22.684 1.00 60.22 92 LEU A C 1
ATOM 735 O O . LEU A 1 92 ? 15.530 -13.071 -22.215 1.00 60.22 92 LEU A O 1
ATOM 739 N N . LEU A 1 93 ? 16.721 -12.360 -23.985 1.00 64.38 93 LEU A N 1
ATOM 740 C CA . LEU A 1 93 ? 15.694 -12.573 -25.015 1.00 64.38 93 LEU A CA 1
ATOM 741 C C . LEU A 1 93 ? 16.029 -13.758 -25.944 1.00 64.38 93 LEU A C 1
ATOM 743 O O . LEU A 1 93 ? 15.446 -13.870 -27.022 1.00 64.38 93 LEU A O 1
ATOM 747 N N . GLN A 1 94 ? 16.973 -14.608 -25.536 1.00 51.22 94 GLN A N 1
ATOM 748 C CA . GLN A 1 94 ? 17.361 -15.868 -26.178 1.00 51.22 94 GLN A CA 1
ATOM 749 C C . GLN A 1 94 ? 17.040 -17.031 -25.243 1.00 51.22 94 GLN A C 1
ATOM 751 O O . GLN A 1 94 ? 16.658 -18.095 -25.772 1.00 51.22 94 GLN A O 1
#

Foldseek 3Di:
DDDDDDDDDDPDPPPPPPPDPPVLVVVLVVLVVVLVVVLVVLVVCCVVVVDDPVRSVVVNVVSVVVSVVVVVVSVVVVVVVVCVVVVNPVVVVD

pLDDT: mean 76.54, std 20.92, range [32.38, 97.94]

Sequence (94 aa):
MYLNTYGQSGKHPFVPMAFHEDRSDTLAQARRTAFQNLIRYMVRLRNEGHMDDQAFDALVRQAAASYSGAEISERIEKVLVSKISSGRLRELLQ

Organism: NCBI:txid622671

Secondary structure (DSSP, 8-state):
-------------------SHHHHHHHHHHHHHHHHHHHHHHHHHHHTTSS-HHHHHHHHHHHHHHHHHHHHHHHHHHHHHHHHHTTGGGGG--

Radius of gyration: 24.9 Å; chains: 1; bounding box: 49×48×75 Å